Protein AF-A0A8B6EXR1-F1 (afdb_monomer_lite)

Foldseek 3Di:
DDDDDPVVVVVVVVVVVVVVVVVVLVVLVVVVVVQLVVCVVVVPPCSPDQDKDKDKDFPDDPPCVPPDPDDPGQKMKMWIWRDPDPVGDTNDIWIWGLDDVVCVVCVVVVHDDDPPPDPSIDTPD

Sequence (125 aa):
MSPPSPSGMQKTANKVAEEIEELNKASMQDIRRNLAEETKLCGLSNEIFVRVESDCRYNNPLINSGTTPFQAGIQVVCTMSENNTSAKQIVSFFTGNKLCSVATRLRGKGIEIICPIHGGVAQQI

Organism: Mytilus galloprovincialis (NCBI:txid29158)

Radius of gyration: 19.92 Å; chains: 1; bounding box: 45×52×47 Å

InterPro domains:
  IPR049012 Mutator-like transposase domain [PF20700] (1-111)

Secondary structure (DSSP, 8-state):
-PPPPHHHHHHHHHHHHHHHHHHHHHHHHHHHHHHHHHHHHTT-S-TT---EEEEEEE---GGGTTS-SS---SEEEEEEEE-SSTT--EEEEEEEES--HHHHHHHTTT-----SSSSS-B---

pLDDT: mean 78.03, std 15.15, range [34.47, 95.31]

Structure (mmCIF, N/CA/C/O backbone):
data_AF-A0A8B6EXR1-F1
#
_entry.id   AF-A0A8B6EXR1-F1
#
loop_
_atom_site.group_PDB
_atom_site.id
_atom_site.type_symbol
_atom_site.label_atom_id
_atom_site.label_alt_id
_atom_site.label_comp_id
_atom_site.label_asym_id
_atom_site.label_entity_id
_atom_site.label_seq_id
_atom_site.pdbx_PDB_ins_code
_atom_site.Cartn_x
_atom_site.Cartn_y
_atom_site.Cartn_z
_atom_site.occupancy
_atom_site.B_iso_or_equiv
_atom_site.auth_seq_id
_atom_site.auth_comp_id
_atom_site.auth_asym_id
_atom_site.auth_atom_id
_atom_site.pdbx_PDB_model_num
ATOM 1 N N 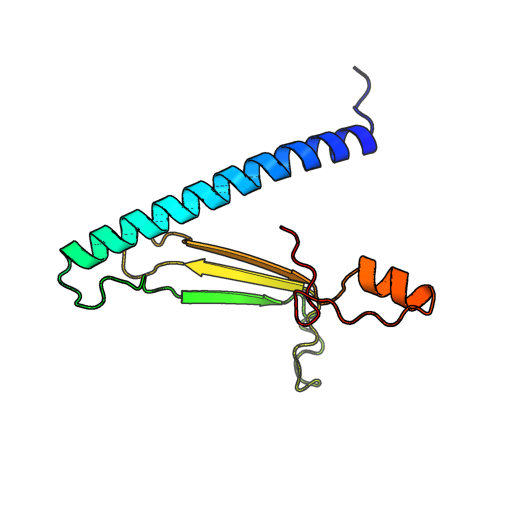. MET A 1 1 ? 14.876 30.579 -16.438 1.00 58.16 1 MET A N 1
ATOM 2 C CA . MET A 1 1 ? 15.358 29.408 -15.673 1.00 58.16 1 MET A CA 1
ATOM 3 C C . MET A 1 1 ? 15.442 28.231 -16.623 1.00 58.16 1 MET A C 1
ATOM 5 O O . MET A 1 1 ? 14.454 27.950 -17.288 1.00 58.16 1 MET A O 1
ATOM 9 N N . SER A 1 2 ? 16.605 27.596 -16.742 1.00 70.44 2 SER A N 1
ATOM 10 C CA . SER A 1 2 ? 16.736 26.335 -17.478 1.00 70.44 2 SER A CA 1
ATOM 11 C C . SER A 1 2 ? 16.041 25.214 -16.695 1.00 70.44 2 SER A C 1
ATOM 13 O O . SER A 1 2 ? 16.181 25.181 -15.469 1.00 70.44 2 SER A O 1
ATOM 15 N N . PRO A 1 3 ? 15.295 24.315 -17.359 1.00 73.94 3 PRO A N 1
ATOM 16 C CA . PRO A 1 3 ? 14.647 23.203 -16.681 1.00 73.94 3 PRO A CA 1
ATOM 17 C C . PRO A 1 3 ? 15.695 22.305 -16.004 1.00 73.94 3 PRO A C 1
ATOM 19 O O . PRO A 1 3 ? 16.802 22.146 -16.532 1.00 73.94 3 PRO A O 1
ATOM 22 N N . PRO A 1 4 ? 15.380 21.736 -14.828 1.00 81.50 4 PRO A N 1
ATOM 23 C CA . PRO A 1 4 ? 16.275 20.809 -14.153 1.00 81.50 4 PRO A CA 1
ATOM 24 C C . PRO A 1 4 ? 16.538 19.589 -15.038 1.00 81.50 4 PRO A C 1
ATOM 26 O O . PRO A 1 4 ? 15.686 19.164 -15.821 1.00 81.50 4 PRO A O 1
ATOM 29 N N . SER A 1 5 ? 17.731 19.009 -14.913 1.00 91.12 5 SER A N 1
ATOM 30 C CA . SER A 1 5 ? 18.052 17.798 -15.661 1.00 91.12 5 SER A CA 1
ATOM 31 C C . SER A 1 5 ? 17.157 16.637 -15.201 1.00 91.12 5 SER A C 1
ATOM 33 O O . SER A 1 5 ? 16.876 16.525 -14.002 1.00 91.12 5 SER A O 1
ATOM 35 N N . PRO A 1 6 ? 16.750 15.730 -16.109 1.00 89.00 6 PRO A N 1
ATOM 36 C CA . PRO A 1 6 ? 15.990 14.533 -15.744 1.00 89.00 6 PRO A CA 1
ATOM 37 C C . PRO A 1 6 ? 16.652 13.733 -14.616 1.00 89.00 6 PRO A C 1
ATOM 39 O O . PRO A 1 6 ? 15.997 13.319 -13.663 1.00 89.00 6 PRO A O 1
ATOM 42 N N . SER A 1 7 ? 17.980 13.600 -14.666 1.00 90.44 7 SER A N 1
ATOM 43 C CA . SER A 1 7 ? 18.769 12.915 -13.640 1.00 90.44 7 SER A CA 1
ATOM 44 C C . SER A 1 7 ? 18.727 13.623 -12.284 1.00 90.44 7 SER A C 1
ATOM 46 O O . SER A 1 7 ? 18.729 12.961 -11.248 1.00 90.44 7 SER A O 1
ATOM 48 N N . GLY A 1 8 ? 18.704 14.959 -12.273 1.00 89.50 8 GLY A N 1
ATOM 49 C CA . GLY A 1 8 ? 18.544 15.748 -11.052 1.00 89.50 8 GLY A CA 1
ATOM 50 C C . GLY A 1 8 ? 17.165 15.542 -10.432 1.00 89.50 8 GLY A C 1
ATOM 51 O O . GLY A 1 8 ? 17.074 15.240 -9.246 1.00 89.50 8 GLY A O 1
ATOM 52 N N . MET A 1 9 ? 16.111 15.601 -11.251 1.00 91.25 9 MET A N 1
ATOM 53 C CA . MET A 1 9 ? 14.738 15.353 -10.800 1.00 91.25 9 MET A CA 1
ATOM 54 C C . MET A 1 9 ? 14.568 13.949 -10.218 1.00 91.25 9 MET A C 1
ATOM 56 O O . MET A 1 9 ? 13.990 13.812 -9.145 1.00 91.25 9 MET A O 1
ATOM 60 N N . GLN A 1 10 ? 15.123 12.919 -10.867 1.00 90.44 10 GLN A N 1
ATOM 61 C CA . GLN A 1 10 ? 15.042 11.547 -10.361 1.00 90.44 10 GLN A CA 1
ATOM 62 C C . GLN A 1 10 ? 15.730 11.393 -9.000 1.00 90.44 10 GLN A C 1
ATOM 64 O O . GLN A 1 10 ? 15.193 10.738 -8.114 1.00 90.44 10 GLN A O 1
ATOM 69 N N . LYS A 1 11 ? 16.907 12.006 -8.806 1.00 90.50 11 LYS A N 1
ATOM 70 C CA . LYS A 1 11 ? 17.617 11.952 -7.517 1.00 90.50 11 LYS A CA 1
ATOM 71 C C . LYS A 1 11 ? 16.809 12.603 -6.399 1.00 90.50 11 LYS A C 1
ATOM 73 O O . LYS A 1 11 ? 16.710 12.037 -5.316 1.00 90.50 11 LYS A O 1
ATOM 78 N N . THR A 1 12 ? 16.226 13.769 -6.667 1.00 91.38 12 THR A N 1
ATOM 79 C CA . THR A 1 12 ? 15.361 14.449 -5.699 1.00 91.38 12 THR A CA 1
ATOM 80 C C . THR A 1 12 ? 14.111 13.626 -5.405 1.00 91.38 12 THR A C 1
ATOM 82 O O . THR A 1 12 ? 13.771 13.458 -4.239 1.00 91.38 12 THR A O 1
ATOM 85 N N . ALA A 1 13 ? 13.469 13.064 -6.433 1.00 91.38 13 ALA A N 1
ATOM 86 C CA . ALA A 1 13 ? 12.297 12.211 -6.269 1.00 91.38 13 ALA A CA 1
ATOM 87 C C . ALA A 1 13 ? 12.603 10.980 -5.409 1.00 91.38 13 ALA A C 1
ATOM 89 O O . ALA A 1 13 ? 11.834 10.678 -4.506 1.00 91.38 13 ALA A O 1
ATOM 90 N N . ASN A 1 14 ? 13.744 10.321 -5.631 1.00 91.06 14 ASN A N 1
ATOM 91 C CA . ASN A 1 14 ? 14.156 9.170 -4.826 1.00 91.06 14 ASN A CA 1
ATOM 92 C C . ASN A 1 14 ? 14.342 9.542 -3.350 1.00 91.06 14 ASN A C 1
ATOM 94 O O . ASN A 1 14 ? 13.862 8.822 -2.487 1.00 91.06 14 ASN A O 1
ATOM 98 N N . LYS A 1 15 ? 14.974 10.687 -3.056 1.00 91.94 15 LYS A N 1
ATOM 99 C CA . LYS A 1 15 ? 15.146 11.147 -1.671 1.00 91.94 15 LYS A CA 1
ATOM 100 C C . LYS A 1 15 ? 13.801 11.401 -0.982 1.00 91.94 15 LYS A C 1
ATOM 102 O O . LYS A 1 15 ? 13.596 10.992 0.150 1.00 91.94 15 LYS A O 1
ATOM 107 N N . VAL A 1 16 ? 12.886 12.086 -1.667 1.00 94.31 16 VAL A N 1
ATOM 108 C CA . VAL A 1 16 ? 11.553 12.375 -1.116 1.00 94.31 16 VAL A CA 1
ATOM 109 C C . VAL A 1 16 ? 10.729 11.092 -0.972 1.00 94.31 16 VAL A C 1
ATOM 111 O O . VAL A 1 16 ? 9.945 10.976 -0.037 1.00 94.31 16 VAL A O 1
ATOM 114 N N . ALA A 1 17 ? 10.911 10.119 -1.868 1.00 91.19 17 ALA A N 1
ATOM 115 C CA . ALA A 1 17 ? 10.230 8.834 -1.788 1.00 91.19 17 ALA A CA 1
ATOM 116 C C . ALA A 1 17 ? 10.573 8.080 -0.495 1.00 91.19 17 ALA A C 1
ATOM 118 O O . ALA A 1 17 ? 9.658 7.553 0.126 1.00 91.19 17 ALA A O 1
ATOM 119 N N . GLU A 1 18 ? 11.838 8.097 -0.062 1.00 90.94 18 GLU A N 1
ATOM 120 C CA . GLU A 1 18 ? 12.264 7.493 1.213 1.00 90.94 18 GLU A CA 1
ATOM 121 C C . GLU A 1 18 ? 11.525 8.128 2.408 1.00 90.94 18 GLU A C 1
ATOM 123 O O . GLU A 1 18 ? 10.940 7.422 3.226 1.00 90.94 18 GLU A O 1
ATOM 128 N N . GLU A 1 19 ? 11.451 9.462 2.467 1.00 94.38 19 GLU A N 1
ATOM 129 C CA . GLU A 1 19 ? 10.733 10.174 3.540 1.00 94.38 19 GLU A CA 1
ATOM 130 C C . GLU A 1 19 ? 9.222 9.872 3.526 1.00 94.38 19 GLU A C 1
ATOM 132 O O . GLU A 1 19 ? 8.608 9.649 4.573 1.00 94.38 19 GLU A O 1
ATOM 137 N N . ILE A 1 20 ? 8.607 9.829 2.338 1.00 93.38 20 ILE A N 1
ATOM 138 C CA . ILE A 1 20 ? 7.193 9.456 2.174 1.00 93.38 20 ILE A CA 1
ATOM 139 C C . ILE A 1 20 ? 6.949 8.038 2.692 1.00 93.38 20 ILE A C 1
ATOM 141 O O . ILE A 1 20 ? 5.929 7.770 3.330 1.00 93.38 20 ILE A O 1
ATOM 145 N N . GLU A 1 21 ? 7.863 7.119 2.405 1.00 91.25 21 GLU A N 1
ATOM 146 C CA . GLU A 1 21 ? 7.738 5.727 2.798 1.00 91.25 21 GLU A CA 1
ATOM 147 C C . GLU A 1 21 ? 7.779 5.557 4.322 1.00 91.25 21 GLU A C 1
ATOM 149 O O . GLU A 1 21 ? 6.919 4.884 4.898 1.00 91.25 21 GLU A O 1
ATOM 154 N N . GLU A 1 22 ? 8.727 6.218 4.988 1.00 93.62 22 GLU A N 1
ATOM 155 C CA . GLU A 1 22 ? 8.836 6.222 6.449 1.00 93.62 22 GLU A CA 1
ATOM 156 C C . GLU A 1 22 ? 7.579 6.798 7.110 1.00 93.62 22 GLU A C 1
ATOM 158 O O . GLU A 1 22 ? 7.012 6.181 8.020 1.00 93.62 22 GLU A O 1
ATOM 163 N N . LEU A 1 23 ? 7.092 7.938 6.610 1.00 95.31 23 LEU A N 1
ATOM 164 C CA . LEU A 1 23 ? 5.866 8.568 7.103 1.00 95.31 23 LEU A CA 1
ATOM 165 C C . LEU A 1 23 ? 4.648 7.656 6.929 1.00 95.31 23 LEU A C 1
ATOM 167 O O . LEU A 1 23 ? 3.843 7.509 7.851 1.00 95.31 23 LEU A O 1
ATOM 171 N N . ASN A 1 24 ? 4.529 6.993 5.778 1.00 93.06 24 ASN A N 1
ATOM 172 C CA . ASN A 1 24 ? 3.439 6.057 5.517 1.00 93.06 24 ASN A CA 1
ATOM 173 C C . ASN A 1 24 ? 3.506 4.835 6.439 1.00 93.06 24 ASN A C 1
ATOM 175 O O . ASN A 1 24 ? 2.479 4.410 6.972 1.00 93.06 24 ASN A O 1
ATOM 179 N N . LYS A 1 25 ? 4.699 4.275 6.670 1.00 92.31 25 LYS A N 1
ATOM 180 C CA . LYS A 1 25 ? 4.896 3.152 7.598 1.00 92.31 25 LYS A CA 1
ATOM 181 C C . LYS A 1 25 ? 4.480 3.517 9.021 1.00 92.31 25 LYS A C 1
ATOM 183 O O . LYS A 1 25 ? 3.741 2.747 9.641 1.00 92.31 25 LYS A O 1
ATOM 188 N N . ALA A 1 26 ? 4.910 4.681 9.507 1.00 94.75 26 ALA A N 1
ATOM 189 C CA . ALA A 1 26 ? 4.546 5.183 10.828 1.00 94.75 26 ALA A CA 1
ATOM 190 C C . ALA A 1 26 ? 3.031 5.422 10.938 1.00 94.75 26 ALA A C 1
ATOM 192 O O . ALA A 1 26 ? 2.388 4.919 11.858 1.00 94.75 26 ALA A O 1
ATOM 193 N N . SER A 1 27 ? 2.436 6.085 9.942 1.00 95.19 27 SER A N 1
ATOM 194 C CA . SER A 1 27 ? 0.992 6.337 9.898 1.00 95.19 27 SER A CA 1
ATOM 195 C C . SER A 1 27 ? 0.177 5.040 9.920 1.00 95.19 27 SER A C 1
ATOM 197 O O . SER A 1 27 ? -0.723 4.884 10.744 1.00 95.19 27 SER A O 1
ATOM 199 N N . MET A 1 28 ? 0.529 4.054 9.088 1.00 93.69 28 MET A N 1
ATOM 200 C CA . MET A 1 28 ? -0.147 2.753 9.083 1.00 93.69 28 MET A CA 1
ATOM 201 C C . MET A 1 28 ? 0.035 1.993 10.405 1.00 93.69 28 MET A C 1
ATOM 203 O O . MET A 1 28 ? -0.865 1.269 10.828 1.00 93.69 28 MET A O 1
ATOM 207 N N . GLN A 1 29 ? 1.176 2.145 11.084 1.00 92.88 29 GLN A N 1
ATOM 208 C CA . GLN A 1 29 ? 1.387 1.570 12.415 1.00 92.88 29 GLN A CA 1
ATOM 209 C C . GLN A 1 29 ? 0.478 2.206 13.470 1.00 92.88 29 GLN A C 1
ATOM 211 O O . GLN A 1 29 ? -0.103 1.483 14.282 1.00 92.88 29 GLN A O 1
ATOM 216 N N . ASP A 1 30 ? 0.317 3.525 13.433 1.00 94.00 30 ASP A N 1
ATOM 217 C CA . ASP A 1 30 ? -0.582 4.248 14.331 1.00 94.00 30 ASP A CA 1
ATOM 218 C C . ASP A 1 30 ? -2.045 3.875 14.087 1.00 94.00 30 ASP A C 1
ATOM 220 O O . ASP A 1 30 ? -2.776 3.608 15.040 1.00 94.00 30 ASP A O 1
ATOM 224 N N . ILE A 1 31 ? -2.450 3.752 12.820 1.00 92.62 31 ILE A N 1
ATOM 225 C CA . ILE A 1 31 ? -3.778 3.261 12.437 1.00 92.62 31 ILE A CA 1
ATOM 226 C C . ILE A 1 31 ? -4.025 1.873 13.040 1.00 92.62 31 ILE A C 1
ATOM 228 O O . ILE A 1 31 ? -5.036 1.664 13.706 1.00 92.62 31 ILE A O 1
ATOM 232 N N . ARG A 1 32 ? -3.088 0.926 12.876 1.00 91.25 32 ARG A N 1
ATOM 233 C CA . ARG A 1 32 ? -3.229 -0.426 13.449 1.00 91.25 32 ARG A CA 1
ATOM 234 C C . ARG A 1 32 ? -3.364 -0.405 14.972 1.00 91.25 32 ARG A C 1
ATOM 236 O O . ARG A 1 32 ? -4.148 -1.182 15.510 1.00 91.25 32 ARG A O 1
ATOM 243 N N . ARG A 1 33 ? -2.627 0.472 15.662 1.00 90.19 33 ARG A N 1
ATOM 244 C CA . ARG A 1 33 ? -2.733 0.639 17.120 1.00 90.19 33 ARG A CA 1
ATOM 245 C C . ARG A 1 33 ? -4.115 1.160 17.519 1.00 90.19 33 ARG A C 1
ATOM 247 O O . ARG A 1 33 ? -4.729 0.588 18.411 1.00 90.19 33 ARG A O 1
ATOM 254 N N . ASN A 1 34 ? -4.619 2.186 16.839 1.00 89.94 34 ASN A N 1
ATOM 255 C CA . ASN A 1 34 ? -5.928 2.769 17.141 1.00 89.94 34 ASN A CA 1
ATOM 256 C C . ASN A 1 34 ? -7.065 1.767 16.897 1.00 89.94 34 ASN A C 1
ATOM 258 O O . ASN A 1 34 ? -7.921 1.589 17.757 1.00 89.94 34 ASN A O 1
ATOM 262 N N . LEU A 1 35 ? -7.020 1.041 15.777 1.00 88.56 35 LEU A N 1
ATOM 263 C CA . LEU A 1 35 ? -7.994 -0.006 15.458 1.00 88.56 35 LEU A CA 1
ATOM 264 C C . LEU A 1 35 ? -8.003 -1.139 16.493 1.00 88.56 35 LEU A C 1
ATOM 266 O O . LEU A 1 35 ? -9.062 -1.686 16.811 1.00 88.56 35 LEU A O 1
ATOM 270 N N . ALA A 1 36 ? -6.836 -1.499 17.035 1.00 86.00 36 ALA A N 1
ATOM 271 C CA . ALA A 1 36 ? -6.749 -2.486 18.107 1.00 86.00 36 ALA A CA 1
ATOM 272 C C . ALA A 1 36 ? -7.436 -1.989 19.392 1.00 86.00 36 ALA A C 1
ATOM 274 O O . ALA A 1 36 ? -8.159 -2.754 20.029 1.00 86.00 36 ALA A O 1
ATOM 275 N N . GLU A 1 37 ? -7.272 -0.712 19.746 1.00 85.81 37 GLU A N 1
ATOM 276 C CA . GLU A 1 37 ? -7.963 -0.112 20.895 1.00 85.81 37 GLU A CA 1
ATOM 277 C C . GLU A 1 37 ? -9.483 -0.016 20.680 1.00 85.81 37 GLU A C 1
ATOM 279 O O . GLU A 1 37 ? -10.252 -0.385 21.566 1.00 85.81 37 GLU A O 1
ATOM 284 N N . GLU A 1 38 ? -9.945 0.381 19.493 1.00 82.94 38 GLU A N 1
ATOM 285 C CA . GLU A 1 38 ? -11.379 0.392 19.159 1.00 82.94 38 GLU A CA 1
ATOM 286 C C . GLU A 1 38 ? -12.001 -1.008 19.251 1.00 82.94 38 GLU A C 1
ATOM 288 O O . GLU A 1 38 ? -13.084 -1.188 19.808 1.00 82.94 38 GLU A O 1
ATOM 293 N N . THR A 1 39 ? -11.277 -2.027 18.782 1.00 79.38 39 THR A N 1
ATOM 294 C CA . THR A 1 39 ? -11.712 -3.429 18.856 1.00 79.38 39 THR A CA 1
ATOM 295 C C . THR A 1 39 ? -11.916 -3.882 20.307 1.00 79.38 39 THR A C 1
ATOM 297 O O . THR A 1 39 ? -12.893 -4.584 20.593 1.00 79.38 39 THR A O 1
ATOM 300 N N . LYS A 1 40 ? -11.050 -3.446 21.237 1.00 80.06 40 LYS A N 1
ATOM 301 C CA . LYS A 1 40 ? -11.210 -3.707 22.680 1.00 80.06 40 LYS A CA 1
ATOM 302 C C . LYS A 1 40 ? -12.475 -3.054 23.233 1.00 80.06 40 LYS A C 1
ATOM 304 O O . LYS A 1 40 ? -13.217 -3.698 23.971 1.00 80.06 40 LYS A O 1
ATOM 309 N N . LEU A 1 41 ? -12.760 -1.806 22.847 1.00 81.25 41 LEU A N 1
ATOM 310 C CA . LEU A 1 41 ? -13.970 -1.091 23.277 1.00 81.25 41 LEU A CA 1
ATOM 311 C C . LEU A 1 41 ? -15.259 -1.780 22.804 1.00 81.25 41 LEU A C 1
ATOM 313 O O . LEU A 1 41 ? -16.273 -1.729 23.498 1.00 81.25 41 LEU A O 1
ATOM 317 N N . CYS A 1 42 ? -15.221 -2.473 21.665 1.00 77.12 42 CYS A N 1
ATOM 318 C CA . CYS A 1 42 ? -16.341 -3.267 21.159 1.00 77.12 42 CYS A CA 1
ATOM 319 C C . CYS A 1 42 ? -16.531 -4.626 21.866 1.00 77.12 42 CYS A C 1
ATOM 321 O O . CYS A 1 42 ? -17.418 -5.386 21.475 1.00 77.12 42 CYS A O 1
ATOM 323 N N . GLY A 1 43 ? -15.724 -4.960 22.883 1.00 72.19 43 GLY A N 1
ATOM 324 C CA . GLY A 1 43 ? -15.858 -6.198 23.660 1.00 72.19 43 GLY A CA 1
ATOM 325 C C . GLY A 1 43 ? -15.470 -7.470 22.898 1.00 72.19 43 GLY A C 1
ATOM 326 O O . GLY A 1 43 ? -15.875 -8.571 23.274 1.00 72.19 43 GLY A O 1
ATOM 327 N N . LEU A 1 44 ? -14.708 -7.340 21.807 1.00 70.81 44 LEU A N 1
ATOM 328 C CA . LEU A 1 44 ? -14.222 -8.479 21.034 1.00 70.81 44 LEU A CA 1
ATOM 329 C C . LEU A 1 44 ? -13.035 -9.130 21.760 1.00 70.81 44 LEU A C 1
ATOM 331 O O . LEU A 1 44 ? -12.007 -8.501 21.984 1.00 70.81 44 LEU A O 1
ATOM 335 N N . SER A 1 45 ? -13.163 -10.419 22.085 1.00 60.72 45 SER A N 1
ATOM 336 C CA . SER A 1 45 ? -12.218 -11.188 22.917 1.00 60.72 45 SER A CA 1
ATOM 337 C C . SER A 1 45 ? -10.834 -11.436 22.301 1.00 60.72 45 SER A C 1
ATOM 339 O O . SER A 1 45 ? -9.967 -12.009 22.954 1.00 60.72 45 SER A O 1
ATOM 341 N N . ASN A 1 46 ? -10.623 -11.062 21.037 1.00 60.62 46 ASN A N 1
ATOM 342 C CA . ASN A 1 46 ? -9.365 -11.271 20.323 1.00 60.62 46 ASN A CA 1
ATOM 343 C C . ASN A 1 46 ? -8.578 -9.958 20.270 1.00 60.62 46 ASN A C 1
ATOM 345 O O . ASN A 1 46 ? -8.467 -9.337 19.217 1.00 60.62 46 ASN A O 1
ATOM 349 N N . GLU A 1 47 ? -8.014 -9.564 21.413 1.00 57.50 47 GLU A N 1
ATOM 350 C CA . GLU A 1 47 ? -7.300 -8.293 21.644 1.00 57.50 47 GLU A CA 1
ATOM 351 C C . GLU A 1 47 ? -6.077 -8.049 20.736 1.00 57.50 47 GLU A C 1
ATOM 353 O O . GLU A 1 47 ? -5.476 -6.978 20.773 1.00 57.50 47 GLU A O 1
ATOM 358 N N . ILE A 1 48 ? -5.685 -9.040 19.931 1.00 61.31 48 ILE A N 1
ATOM 359 C CA . ILE A 1 48 ? -4.401 -9.073 19.220 1.00 61.31 48 ILE A CA 1
ATOM 360 C C . ILE A 1 48 ? -4.570 -8.860 17.703 1.00 61.31 48 ILE A C 1
ATOM 362 O O . ILE A 1 48 ? -3.600 -8.538 17.018 1.00 61.31 48 ILE A O 1
ATOM 366 N N . PHE A 1 49 ? -5.780 -9.005 17.145 1.00 70.19 49 PHE A N 1
ATOM 367 C CA . PHE A 1 49 ? -5.964 -9.049 15.689 1.00 70.19 49 PHE A CA 1
ATOM 368 C C . PHE A 1 49 ? -6.883 -7.947 15.161 1.00 70.19 49 PHE A C 1
ATOM 370 O O . PHE A 1 49 ? -8.079 -7.928 15.444 1.00 70.19 49 PHE A O 1
ATOM 377 N N . VAL A 1 50 ? -6.334 -7.087 14.297 1.00 78.38 50 VAL A N 1
ATOM 378 C CA . VAL A 1 50 ? -7.130 -6.212 13.427 1.00 78.38 50 VAL A CA 1
ATOM 379 C C . VAL A 1 50 ? -7.716 -7.074 12.310 1.00 78.38 50 VAL A C 1
ATOM 381 O O . VAL A 1 50 ? -6.983 -7.765 11.598 1.00 78.38 50 VAL A O 1
ATOM 384 N N . ARG A 1 51 ? -9.041 -7.057 12.158 1.00 79.69 51 ARG A N 1
ATOM 385 C CA . ARG A 1 51 ? -9.727 -7.752 11.062 1.00 79.69 51 ARG A CA 1
ATOM 386 C C . ARG A 1 51 ? -9.540 -6.963 9.775 1.00 79.69 51 ARG A C 1
ATOM 388 O O . ARG A 1 51 ? -9.978 -5.821 9.677 1.00 79.69 51 ARG A O 1
ATOM 395 N N . VAL A 1 52 ? -8.892 -7.583 8.800 1.00 88.25 52 VAL A N 1
ATOM 396 C CA . VAL A 1 52 ? -8.475 -6.927 7.562 1.00 88.25 52 VAL A CA 1
ATOM 397 C C . VAL A 1 52 ? -8.847 -7.780 6.367 1.00 88.25 52 VAL A C 1
ATOM 399 O O . VAL A 1 52 ? -8.814 -9.009 6.423 1.00 88.25 52 VAL A O 1
ATOM 402 N N . GLU A 1 53 ? -9.157 -7.107 5.275 1.00 90.81 53 GLU A N 1
ATOM 403 C CA . GLU A 1 53 ? -9.324 -7.694 3.957 1.00 90.81 53 GLU A CA 1
ATOM 404 C C . GLU A 1 53 ? -8.136 -7.261 3.099 1.00 90.81 53 GLU A C 1
ATOM 406 O O . GLU A 1 53 ? -7.591 -6.170 3.278 1.00 90.81 53 GLU A O 1
ATOM 411 N N . SER A 1 54 ? -7.695 -8.130 2.193 1.00 90.75 54 SER A N 1
ATOM 412 C CA . SER A 1 54 ? -6.580 -7.847 1.293 1.00 90.75 54 SER A CA 1
ATOM 413 C C . SER A 1 54 ? -7.022 -8.050 -0.145 1.00 90.75 54 SER A C 1
ATOM 415 O O . SER A 1 54 ? -7.580 -9.098 -0.474 1.00 90.75 54 SER A O 1
ATOM 417 N N . ASP A 1 55 ? -6.738 -7.068 -0.996 1.00 90.50 55 ASP A N 1
ATOM 418 C CA . ASP A 1 55 ? -6.885 -7.179 -2.444 1.00 90.50 55 ASP A CA 1
ATOM 419 C C . ASP A 1 55 ? -5.510 -7.061 -3.100 1.00 90.50 55 ASP A C 1
ATOM 421 O O . ASP A 1 55 ? -4.773 -6.094 -2.88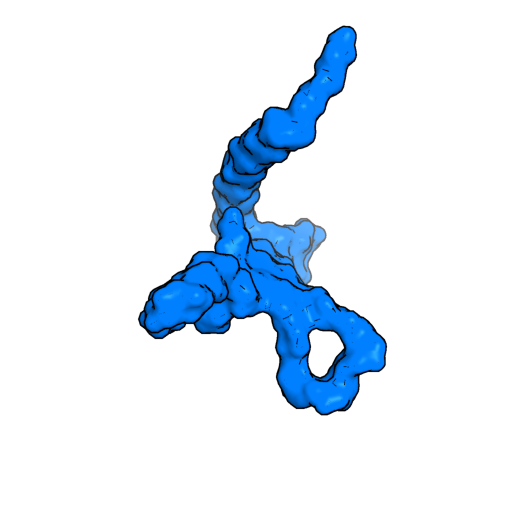4 1.00 90.50 55 ASP A O 1
ATOM 425 N N . CYS A 1 56 ? -5.162 -8.062 -3.906 1.00 88.56 56 CYS A N 1
ATOM 426 C CA . CYS A 1 56 ? -3.881 -8.141 -4.594 1.00 88.56 56 CYS A CA 1
ATOM 427 C C . CYS A 1 56 ? -4.092 -8.112 -6.104 1.00 88.56 56 CYS A C 1
ATOM 429 O O . CYS A 1 56 ? -4.778 -8.956 -6.684 1.00 88.56 56 CYS A O 1
ATOM 431 N N . ARG A 1 57 ? -3.434 -7.161 -6.761 1.00 86.62 57 ARG A N 1
ATOM 432 C CA . ARG A 1 57 ? -3.431 -7.005 -8.213 1.00 86.62 57 ARG A CA 1
ATOM 433 C C . ARG A 1 57 ? -2.090 -7.437 -8.769 1.00 86.62 57 ARG A C 1
ATOM 435 O O . ARG A 1 57 ? -1.040 -7.057 -8.259 1.00 86.62 57 ARG A O 1
ATOM 442 N N . TYR A 1 58 ? -2.141 -8.209 -9.845 1.00 83.44 58 TYR A N 1
ATOM 443 C CA . TYR A 1 58 ? -0.966 -8.647 -10.584 1.00 83.44 58 TYR A CA 1
ATOM 444 C C . TYR A 1 58 ? -0.947 -7.967 -11.944 1.00 83.44 58 TYR A C 1
ATOM 446 O O . TYR A 1 58 ? -2.000 -7.774 -12.552 1.00 83.44 58 TYR A O 1
ATOM 454 N N . ASN A 1 59 ? 0.240 -7.666 -12.462 1.00 81.06 59 ASN A N 1
ATOM 455 C CA . ASN A 1 59 ? 0.411 -7.048 -13.782 1.00 81.06 59 ASN A CA 1
ATOM 456 C C . ASN A 1 59 ? 0.172 -8.016 -14.965 1.00 81.06 59 ASN A C 1
ATOM 458 O O . ASN A 1 59 ? 0.798 -7.891 -16.016 1.00 81.06 59 ASN A O 1
ATOM 462 N N . ASN A 1 60 ? -0.716 -8.998 -14.803 1.00 73.50 60 ASN A N 1
ATOM 463 C CA . ASN A 1 60 ? -1.017 -9.972 -15.842 1.00 73.50 60 ASN A CA 1
ATOM 464 C C . ASN A 1 60 ? -1.745 -9.326 -17.027 1.00 73.50 60 ASN A C 1
ATOM 466 O O . ASN A 1 60 ? -2.794 -8.712 -16.817 1.00 73.50 60 ASN A O 1
ATOM 470 N N . PRO A 1 61 ? -1.275 -9.516 -18.274 1.00 64.69 61 PRO A N 1
ATOM 471 C CA . PRO A 1 61 ? -2.073 -9.158 -19.435 1.00 64.69 61 PRO A CA 1
ATOM 472 C C . PRO A 1 61 ? -3.339 -10.022 -19.466 1.00 64.69 61 PRO A C 1
ATOM 474 O O . PRO A 1 61 ? -3.274 -11.251 -19.423 1.00 64.69 61 PRO A O 1
ATOM 477 N N . LEU A 1 62 ? -4.501 -9.374 -19.575 1.00 66.00 62 LEU A N 1
ATOM 478 C CA . LEU A 1 62 ? -5.814 -10.037 -19.581 1.00 66.00 62 LEU A CA 1
ATOM 479 C C . LEU A 1 62 ? -6.026 -10.969 -20.788 1.00 66.00 62 LEU A C 1
ATOM 481 O O . LEU A 1 62 ? -6.937 -11.787 -20.775 1.00 66.00 62 LEU A O 1
ATOM 485 N N . ILE A 1 63 ? -5.181 -10.858 -21.816 1.00 64.88 63 ILE A N 1
ATOM 486 C CA . ILE A 1 63 ? -5.337 -11.530 -23.113 1.00 64.88 63 ILE A CA 1
ATOM 487 C C . ILE A 1 63 ? -5.081 -13.048 -23.025 1.00 64.88 63 ILE A C 1
ATOM 489 O O . ILE A 1 63 ? -5.678 -13.800 -23.784 1.00 64.88 63 ILE A O 1
ATOM 493 N N . ASN A 1 64 ? -4.251 -13.515 -22.082 1.00 59.94 64 ASN A N 1
ATOM 494 C CA . ASN A 1 64 ? -3.822 -14.924 -21.993 1.00 59.94 64 ASN A CA 1
ATOM 495 C C . ASN A 1 64 ? -4.049 -15.546 -20.601 1.00 59.94 64 ASN A C 1
ATOM 497 O O . ASN A 1 64 ? -3.376 -16.501 -20.221 1.00 59.94 64 ASN A O 1
ATOM 501 N N . SER A 1 65 ? -4.976 -15.004 -19.810 1.00 57.41 65 SER A N 1
ATOM 502 C CA . SER A 1 65 ? -5.162 -15.372 -18.396 1.00 57.41 65 SER A CA 1
ATOM 503 C C . SER A 1 65 ? -5.729 -16.781 -18.149 1.00 57.41 65 SER A C 1
ATOM 505 O O . SER A 1 65 ? -5.772 -17.207 -16.998 1.00 57.41 65 SER A O 1
ATOM 507 N N . GLY A 1 66 ? -6.146 -17.508 -19.193 1.00 60.25 66 GLY A N 1
ATOM 508 C CA . GLY A 1 66 ? -6.785 -18.827 -19.077 1.00 60.25 66 GLY A CA 1
ATOM 509 C C . GLY A 1 66 ? -5.905 -20.040 -19.401 1.00 60.25 66 GLY A C 1
ATOM 510 O O . GLY A 1 66 ? -6.330 -21.165 -19.155 1.00 60.25 66 GLY A O 1
ATOM 511 N N . THR A 1 67 ? -4.707 -19.855 -19.964 1.00 62.75 67 THR A N 1
ATOM 512 C CA . THR A 1 67 ? -3.882 -20.967 -20.485 1.00 62.75 67 THR A CA 1
ATOM 513 C C . THR A 1 67 ? -2.741 -21.396 -19.567 1.00 62.75 67 THR A C 1
ATOM 515 O O . THR A 1 67 ? -2.202 -22.487 -19.743 1.00 62.75 67 THR A O 1
ATOM 518 N N . THR A 1 68 ? -2.377 -20.591 -18.567 1.00 56.72 68 THR A N 1
ATOM 519 C CA . THR A 1 68 ? -1.350 -20.951 -17.582 1.00 56.72 68 THR A CA 1
ATOM 520 C C . THR A 1 68 ? -1.988 -21.219 -16.216 1.00 56.72 68 THR A C 1
ATOM 522 O O . THR A 1 68 ? -2.597 -20.304 -15.664 1.00 56.72 68 THR A O 1
ATOM 525 N N . PRO A 1 69 ? -1.804 -22.411 -15.610 1.00 57.28 69 PRO A N 1
ATOM 526 C CA . PRO A 1 69 ? -2.338 -22.719 -14.276 1.00 57.28 69 PRO A CA 1
ATOM 527 C C . PRO A 1 69 ? -1.673 -21.904 -13.151 1.00 57.28 69 PRO A C 1
ATOM 529 O O . PRO A 1 69 ? -2.115 -21.942 -12.007 1.00 57.28 69 PRO A O 1
ATOM 532 N N . PHE A 1 70 ? -0.615 -21.152 -13.470 1.00 60.34 70 PHE A N 1
ATOM 533 C CA . PHE A 1 70 ? 0.104 -20.278 -12.551 1.00 60.34 70 PHE A CA 1
ATOM 534 C C . PHE A 1 70 ? -0.123 -18.805 -12.898 1.00 60.34 70 PHE A C 1
ATOM 536 O O . PHE A 1 70 ? -0.289 -18.438 -14.062 1.00 60.34 70 PHE A O 1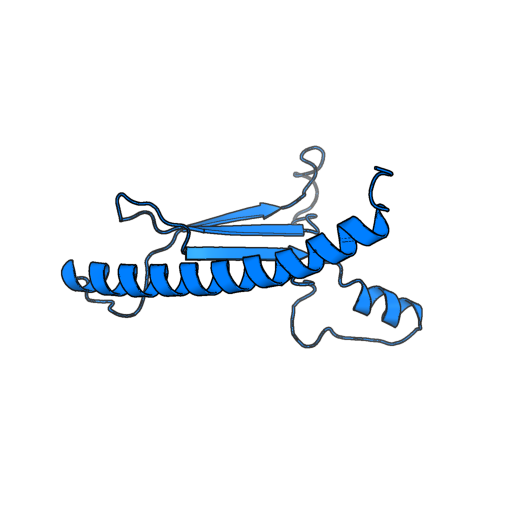
ATOM 543 N N . GLN A 1 71 ? -0.053 -17.933 -11.889 1.00 60.50 71 GLN A N 1
ATOM 544 C CA . GLN A 1 71 ? -0.053 -16.488 -12.109 1.00 60.50 71 GLN A CA 1
ATOM 545 C C . GLN A 1 71 ? 1.213 -16.076 -12.874 1.00 60.50 71 GLN A C 1
ATOM 547 O O . GLN A 1 71 ? 2.297 -15.998 -12.288 1.00 60.50 71 GLN A O 1
ATOM 552 N N . ALA A 1 72 ? 1.066 -15.750 -14.162 1.00 62.03 72 ALA A N 1
A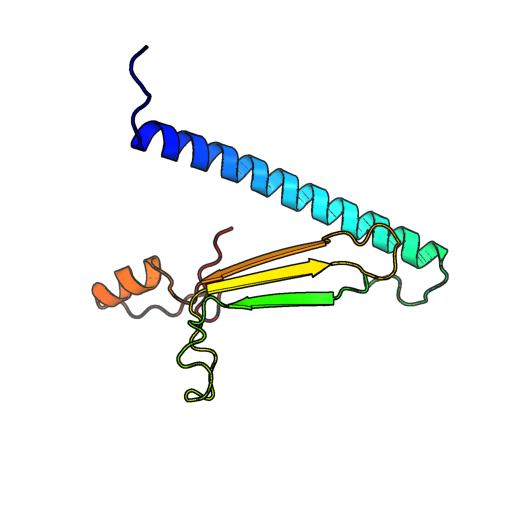TOM 553 C CA . ALA A 1 72 ? 2.142 -15.201 -14.996 1.00 62.03 72 ALA A CA 1
ATOM 554 C C . ALA A 1 72 ? 2.702 -13.852 -14.483 1.00 62.03 72 ALA A C 1
ATOM 556 O O . ALA A 1 72 ? 3.757 -13.407 -14.929 1.00 62.03 72 ALA A O 1
ATOM 557 N N . GLY A 1 73 ? 2.024 -13.227 -13.512 1.00 69.12 73 GLY A N 1
ATOM 558 C CA . GLY A 1 73 ? 2.269 -11.856 -13.098 1.00 69.12 73 GLY A CA 1
ATOM 559 C C . GLY A 1 73 ? 3.625 -11.759 -12.445 1.00 69.12 73 GLY A C 1
ATOM 560 O O . GLY A 1 73 ? 3.948 -12.544 -11.550 1.00 69.12 73 GLY A O 1
ATOM 561 N N . ILE A 1 74 ? 4.422 -10.814 -12.919 1.00 76.69 74 ILE A N 1
ATOM 562 C CA . ILE A 1 74 ? 5.764 -10.569 -12.411 1.00 76.69 74 ILE A CA 1
ATOM 563 C C . ILE A 1 74 ? 5.685 -9.634 -11.211 1.00 76.69 74 ILE A C 1
ATOM 565 O O . ILE A 1 74 ? 6.390 -9.840 -10.232 1.00 76.69 74 ILE A O 1
ATOM 569 N N . GLN A 1 75 ? 4.810 -8.635 -11.269 1.00 83.19 75 GLN A N 1
ATOM 570 C CA . GLN A 1 75 ? 4.620 -7.672 -10.195 1.00 83.19 75 GLN A CA 1
ATOM 571 C C . GLN A 1 75 ? 3.286 -7.910 -9.504 1.00 83.19 75 GLN A C 1
ATOM 573 O O . GLN A 1 75 ? 2.299 -8.268 -10.152 1.00 83.19 75 GLN A O 1
ATOM 578 N N . VAL A 1 76 ? 3.278 -7.685 -8.196 1.00 85.44 76 VAL A N 1
ATOM 579 C CA . VAL A 1 76 ? 2.096 -7.711 -7.347 1.00 85.44 76 VAL A CA 1
ATOM 580 C C . VAL A 1 76 ? 2.032 -6.427 -6.535 1.00 85.44 76 VAL A C 1
ATOM 582 O O . VAL A 1 76 ? 3.046 -5.953 -6.024 1.00 85.44 76 VAL A O 1
ATOM 585 N N . VAL A 1 77 ? 0.830 -5.883 -6.419 1.00 89.50 77 VAL A N 1
ATOM 586 C CA . VAL A 1 77 ? 0.494 -4.812 -5.489 1.00 89.50 77 VAL A CA 1
ATOM 587 C C . VAL A 1 77 ? -0.652 -5.316 -4.631 1.00 89.50 77 VAL A C 1
ATOM 589 O O . VAL A 1 77 ? -1.702 -5.663 -5.162 1.00 89.50 77 VAL A O 1
ATOM 592 N N . CYS A 1 78 ? -0.444 -5.383 -3.324 1.00 91.00 78 CYS A N 1
ATOM 593 C CA . CYS A 1 78 ? -1.443 -5.799 -2.354 1.00 91.00 78 CYS A CA 1
ATOM 594 C C . CYS A 1 78 ? -1.775 -4.633 -1.434 1.00 91.00 78 CYS A C 1
ATOM 596 O O . CYS A 1 78 ? -0.885 -4.028 -0.838 1.00 91.00 78 CYS A O 1
ATOM 598 N N . THR A 1 79 ? -3.061 -4.339 -1.301 1.00 92.62 79 THR A N 1
ATOM 599 C CA . THR A 1 79 ? -3.569 -3.364 -0.335 1.00 92.62 79 THR A CA 1
ATOM 600 C C . THR A 1 79 ? -4.365 -4.104 0.718 1.00 92.62 79 THR A C 1
ATOM 602 O O . THR A 1 79 ? -5.221 -4.917 0.378 1.00 92.62 79 THR A O 1
ATOM 605 N N . MET A 1 80 ? -4.082 -3.821 1.987 1.00 92.75 80 MET A N 1
ATOM 606 C CA . MET A 1 80 ? -4.826 -4.370 3.114 1.00 92.75 80 MET A CA 1
ATOM 607 C C . MET A 1 80 ? -5.610 -3.253 3.785 1.00 92.75 80 MET A C 1
ATOM 609 O O . MET A 1 80 ? -5.033 -2.237 4.184 1.00 92.75 80 MET A O 1
ATOM 613 N N . SER A 1 81 ? -6.910 -3.458 3.939 1.00 92.44 81 SER A N 1
ATOM 614 C CA . SER A 1 81 ? -7.827 -2.489 4.528 1.00 92.44 81 SER A CA 1
ATOM 615 C C . SER A 1 81 ? -8.663 -3.112 5.634 1.00 92.44 81 SER A C 1
ATOM 617 O O . SER A 1 81 ? -9.073 -4.269 5.561 1.00 92.44 81 SER A O 1
ATOM 619 N N . GLU A 1 82 ? -8.932 -2.319 6.657 1.00 89.81 82 GLU A N 1
ATOM 620 C CA . GLU A 1 82 ? -9.946 -2.597 7.666 1.00 89.81 82 GLU A CA 1
ATOM 621 C C . GLU A 1 82 ? -11.331 -2.244 7.083 1.00 89.81 82 GLU A C 1
ATOM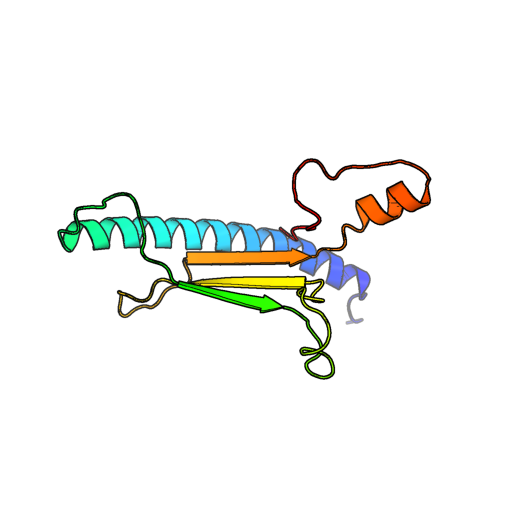 623 O O . GLU A 1 82 ? -11.441 -1.278 6.329 1.00 89.81 82 GLU A O 1
ATOM 628 N N . ASN A 1 83 ? -12.373 -3.040 7.357 1.00 84.44 83 ASN A N 1
ATOM 629 C CA . ASN A 1 83 ? -13.713 -2.844 6.764 1.00 84.44 83 ASN A CA 1
ATOM 630 C C . ASN A 1 83 ? -14.879 -2.963 7.772 1.00 84.44 83 ASN A C 1
ATOM 632 O O . ASN A 1 83 ? -16.045 -2.989 7.386 1.00 84.44 83 ASN A O 1
ATOM 636 N N . ASN A 1 84 ? -14.586 -3.049 9.067 1.00 79.00 84 ASN A N 1
ATOM 637 C CA . ASN A 1 84 ? -15.564 -3.090 10.158 1.00 79.00 84 ASN A CA 1
ATOM 638 C C . ASN A 1 84 ? -15.816 -1.694 10.752 1.00 79.00 84 ASN A C 1
ATOM 640 O O . ASN A 1 84 ? -16.868 -1.486 11.354 1.00 79.00 84 ASN A O 1
ATOM 644 N N . THR A 1 85 ? -14.899 -0.735 10.576 1.00 78.38 85 THR A N 1
ATOM 645 C CA . THR A 1 85 ? -15.121 0.676 10.926 1.00 78.38 85 THR A CA 1
ATOM 646 C C . THR A 1 85 ? -15.703 1.458 9.747 1.00 78.38 85 THR A C 1
ATOM 648 O O . THR A 1 85 ? -15.570 1.089 8.578 1.00 78.38 85 THR A O 1
ATOM 651 N N . SER A 1 86 ? -16.335 2.597 10.036 1.00 82.50 86 SER A N 1
ATOM 652 C CA . SER A 1 86 ? -16.826 3.516 9.000 1.00 82.50 86 SER A CA 1
ATOM 653 C C . SER A 1 86 ? -15.699 4.180 8.202 1.00 82.50 86 SER A C 1
ATOM 655 O O . SER A 1 86 ? -15.925 4.594 7.065 1.00 82.50 86 SER A O 1
ATOM 657 N N . ALA A 1 87 ? -14.498 4.270 8.778 1.00 85.50 87 ALA A N 1
ATOM 658 C CA . ALA A 1 87 ? -13.345 4.924 8.173 1.00 85.50 87 ALA A CA 1
ATOM 659 C C . ALA A 1 87 ? -12.666 4.074 7.087 1.00 85.50 87 ALA A C 1
ATOM 661 O O . ALA A 1 87 ? -12.002 4.638 6.218 1.00 85.50 87 ALA A O 1
ATOM 662 N N . LYS A 1 88 ? -12.844 2.744 7.119 1.00 88.00 88 LYS A N 1
ATOM 663 C CA . LYS A 1 88 ? -12.341 1.792 6.112 1.00 88.00 88 LYS A CA 1
ATOM 664 C C . LYS A 1 88 ? -10.864 1.992 5.763 1.00 88.00 88 LYS A C 1
ATOM 666 O O . LYS A 1 88 ? -10.485 2.165 4.602 1.00 88.00 88 LYS A O 1
ATOM 671 N N . GLN A 1 89 ? -10.031 2.075 6.795 1.00 90.00 89 GLN A N 1
ATOM 672 C CA . GLN A 1 89 ? -8.660 2.558 6.655 1.00 90.00 89 GLN A CA 1
ATOM 673 C C . GLN A 1 89 ? -7.745 1.522 5.994 1.00 90.00 89 GLN A C 1
ATOM 675 O O . GLN A 1 89 ? -7.853 0.320 6.242 1.00 90.00 89 GLN A O 1
ATOM 680 N N . ILE A 1 90 ? -6.783 1.997 5.200 1.00 92.12 90 ILE A N 1
ATOM 681 C CA . ILE A 1 90 ? -5.669 1.174 4.717 1.00 92.12 90 ILE A CA 1
ATOM 682 C C . ILE A 1 90 ? -4.683 0.983 5.869 1.00 92.12 90 ILE A C 1
ATOM 684 O O . ILE A 1 90 ? -4.193 1.948 6.451 1.00 92.12 90 ILE A O 1
ATOM 688 N N . VAL A 1 91 ? -4.384 -0.273 6.189 1.00 92.50 91 VAL A N 1
ATOM 689 C CA . VAL A 1 91 ? -3.535 -0.648 7.331 1.00 92.5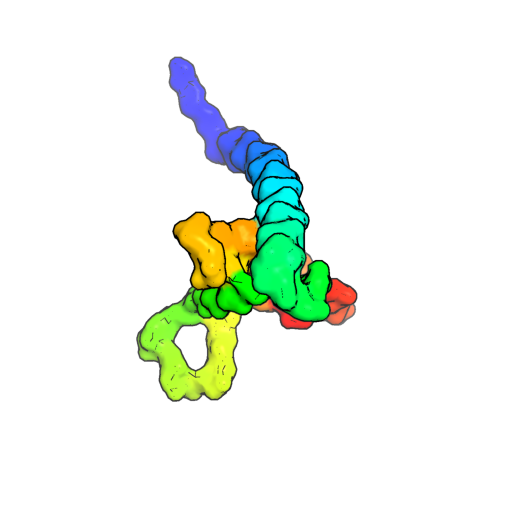0 91 VAL A CA 1
ATOM 690 C C . VAL A 1 91 ? -2.184 -1.207 6.911 1.00 92.50 91 VAL A C 1
ATOM 692 O O . VAL A 1 91 ? -1.282 -1.329 7.741 1.00 92.50 91 VAL A O 1
ATOM 695 N N . SER A 1 92 ? -2.057 -1.610 5.649 1.00 92.12 92 SER A N 1
ATOM 696 C CA . SER A 1 92 ? -0.813 -2.091 5.066 1.00 92.12 92 SER A CA 1
ATOM 697 C C . SER A 1 92 ? -0.874 -1.994 3.548 1.00 92.12 92 SER A C 1
ATOM 699 O O . SER A 1 92 ? -1.934 -2.141 2.933 1.00 92.12 92 SER A O 1
ATOM 701 N N . PHE A 1 93 ? 0.290 -1.801 2.949 1.00 91.31 93 PHE A N 1
ATOM 702 C CA . PHE A 1 93 ? 0.485 -1.825 1.514 1.00 91.31 93 PHE A CA 1
ATOM 703 C C . PHE A 1 93 ? 1.752 -2.615 1.215 1.00 91.31 93 PHE A C 1
ATOM 705 O O . PHE A 1 93 ? 2.756 -2.489 1.916 1.00 91.31 93 PHE A O 1
ATOM 712 N N . PHE A 1 94 ? 1.701 -3.448 0.187 1.00 88.81 94 PHE A N 1
ATOM 713 C CA . PHE A 1 94 ? 2.821 -4.277 -0.220 1.00 88.81 94 PHE A CA 1
ATOM 714 C C . PHE A 1 94 ? 2.986 -4.216 -1.729 1.00 88.81 94 PHE A C 1
ATOM 716 O O . PHE A 1 94 ? 2.028 -4.412 -2.476 1.00 88.81 94 PHE A O 1
ATOM 723 N N . THR A 1 95 ? 4.221 -4.016 -2.176 1.00 87.75 95 THR A N 1
ATOM 724 C CA . THR A 1 95 ? 4.589 -4.215 -3.575 1.00 87.75 95 THR A CA 1
ATOM 725 C C . THR A 1 95 ? 5.690 -5.254 -3.673 1.00 87.75 95 THR A C 1
ATOM 727 O O . THR A 1 95 ? 6.590 -5.334 -2.837 1.00 87.75 95 THR A O 1
ATOM 730 N N . GLY A 1 96 ? 5.605 -6.086 -4.701 1.00 81.50 96 GLY A N 1
ATOM 731 C CA . GLY A 1 96 ? 6.568 -7.144 -4.930 1.00 81.50 96 GLY A CA 1
ATOM 732 C C . GLY A 1 96 ? 6.806 -7.374 -6.410 1.00 81.50 96 GLY A C 1
ATOM 733 O O . GLY A 1 96 ? 5.895 -7.255 -7.223 1.00 81.50 96 GLY A O 1
ATOM 734 N N . ASN A 1 97 ? 8.033 -7.739 -6.768 1.00 77.38 97 ASN A N 1
ATOM 735 C CA . ASN A 1 97 ? 8.414 -8.101 -8.125 1.00 77.38 97 ASN A CA 1
ATOM 736 C C . ASN A 1 97 ? 9.189 -9.427 -8.173 1.00 77.38 97 ASN A C 1
ATOM 738 O O . ASN A 1 97 ? 10.280 -9.504 -7.634 1.00 77.38 97 ASN A O 1
ATOM 742 N N . LYS A 1 98 ? 8.703 -10.449 -8.884 1.00 71.00 98 LYS A N 1
ATOM 743 C CA . LYS A 1 98 ? 9.380 -11.747 -9.086 1.00 71.00 98 LYS A CA 1
ATOM 744 C C . LYS A 1 98 ? 10.774 -11.659 -9.743 1.00 71.00 98 LYS A C 1
ATOM 746 O O . LYS A 1 98 ? 11.512 -12.641 -9.786 1.00 71.00 98 LYS A O 1
ATOM 751 N N . LEU A 1 99 ? 11.133 -10.516 -10.323 1.00 72.00 99 LEU A N 1
ATOM 752 C CA . LEU A 1 99 ? 12.442 -10.261 -10.913 1.00 72.00 99 LEU A CA 1
ATOM 753 C C . LEU A 1 99 ? 13.322 -9.498 -9.923 1.00 72.00 99 LEU A C 1
ATOM 755 O O . LEU A 1 99 ? 13.182 -8.293 -9.725 1.00 72.00 99 LEU A O 1
ATOM 759 N N . CYS A 1 100 ? 14.304 -10.192 -9.350 1.00 70.50 100 CYS A N 1
ATOM 760 C CA . CYS A 1 100 ? 15.390 -9.549 -8.621 1.00 70.50 100 CYS A CA 1
ATOM 761 C C . CYS A 1 100 ? 16.506 -9.155 -9.597 1.00 70.50 100 CYS A C 1
ATOM 763 O O . CYS A 1 100 ? 17.288 -10.001 -10.027 1.00 70.50 100 CYS A O 1
ATOM 765 N N . SER A 1 101 ? 16.611 -7.864 -9.930 1.00 69.88 101 SER A N 1
ATOM 766 C CA . SER A 1 101 ? 17.643 -7.338 -10.843 1.00 69.88 101 SER A CA 1
ATOM 767 C C . SER A 1 101 ? 19.068 -7.666 -10.377 1.00 69.88 101 SER A C 1
ATOM 769 O O . SER A 1 101 ? 19.939 -7.978 -11.192 1.00 69.88 101 SER A O 1
ATOM 771 N N . VAL A 1 102 ? 19.298 -7.674 -9.061 1.00 72.31 102 VAL A N 1
ATOM 772 C CA . VAL A 1 102 ? 20.574 -8.068 -8.450 1.00 72.31 102 VAL A CA 1
ATOM 773 C C . VAL A 1 102 ? 20.866 -9.546 -8.701 1.00 72.31 102 VAL A C 1
ATOM 775 O O . VAL A 1 102 ? 21.966 -9.874 -9.147 1.00 72.31 102 VAL A O 1
ATOM 778 N N . ALA A 1 103 ? 19.889 -10.428 -8.477 1.00 71.56 103 ALA A N 1
ATOM 779 C CA . ALA A 1 103 ? 20.044 -11.856 -8.730 1.00 71.56 103 ALA A CA 1
ATOM 780 C C . ALA A 1 103 ? 20.258 -12.141 -10.218 1.00 71.56 103 ALA A C 1
ATOM 782 O O . ALA A 1 103 ? 21.161 -12.896 -10.564 1.00 71.56 103 ALA A O 1
ATOM 783 N N . THR A 1 104 ? 19.502 -11.488 -11.104 1.00 74.19 104 THR A N 1
ATOM 784 C CA . THR A 1 104 ? 19.685 -11.592 -12.559 1.00 74.19 104 THR A CA 1
ATOM 785 C C . THR A 1 104 ? 21.099 -11.182 -12.967 1.00 74.19 104 THR A C 1
ATOM 787 O O . THR A 1 104 ? 21.756 -11.902 -13.716 1.00 74.19 104 THR A O 1
ATOM 790 N N . ARG A 1 105 ? 21.618 -10.073 -12.422 1.00 77.25 105 ARG A N 1
ATOM 791 C CA . ARG A 1 105 ? 22.991 -9.618 -12.679 1.00 77.25 105 ARG A CA 1
ATOM 792 C C . ARG A 1 105 ? 24.043 -10.621 -12.198 1.00 77.25 105 ARG A C 1
ATOM 794 O O . ARG A 1 105 ? 25.036 -10.822 -12.887 1.00 77.25 105 ARG A O 1
ATOM 801 N N . LEU A 1 106 ? 23.861 -11.215 -11.019 1.00 79.06 106 LEU A N 1
ATOM 802 C CA . LEU A 1 106 ? 24.806 -12.182 -10.446 1.00 79.06 106 LEU A CA 1
ATOM 803 C C . LEU A 1 106 ? 24.777 -13.524 -11.191 1.00 79.06 106 LEU A C 1
ATOM 805 O O . LEU A 1 106 ? 25.836 -14.053 -11.518 1.00 79.06 106 LEU A O 1
ATOM 809 N N . ARG A 1 107 ? 23.589 -14.003 -11.575 1.00 79.50 107 ARG A N 1
ATOM 810 C CA . ARG A 1 107 ? 23.430 -15.187 -12.435 1.00 79.50 107 ARG A CA 1
ATOM 811 C C . ARG A 1 107 ? 24.059 -14.980 -13.810 1.00 79.50 107 ARG A C 1
ATOM 813 O O . ARG A 1 107 ? 24.736 -15.872 -14.303 1.00 79.50 107 ARG A O 1
ATOM 820 N N . GLY A 1 108 ? 23.929 -13.783 -14.389 1.00 79.56 108 GLY A N 1
ATOM 821 C CA . GLY A 1 108 ? 24.624 -13.412 -15.629 1.00 79.56 108 GLY A CA 1
ATOM 822 C C . GLY A 1 108 ? 26.155 -13.425 -15.518 1.00 79.56 108 GLY A C 1
ATOM 823 O O . GLY A 1 108 ? 26.839 -13.499 -16.532 1.00 79.56 108 GLY A O 1
ATOM 824 N N . LYS A 1 109 ? 26.701 -13.393 -14.296 1.00 87.38 109 LYS A N 1
ATOM 825 C CA . LYS A 1 109 ? 28.134 -13.561 -14.006 1.00 87.38 109 LYS A CA 1
ATOM 826 C C . LYS A 1 109 ? 28.514 -15.002 -13.631 1.00 87.38 109 LYS A C 1
ATOM 828 O O . LYS A 1 109 ? 29.638 -15.224 -13.197 1.00 87.38 109 LYS A O 1
ATOM 833 N N . GLY A 1 110 ? 27.594 -15.960 -13.756 1.00 86.50 110 GLY A N 1
ATOM 834 C CA . GLY A 1 110 ? 27.812 -17.363 -13.389 1.00 86.50 110 GLY A CA 1
ATOM 835 C C . GLY A 1 110 ? 27.762 -17.643 -11.884 1.00 86.50 110 GLY A C 1
ATOM 836 O O . GLY A 1 110 ? 28.142 -18.728 -11.460 1.00 86.50 110 GLY A O 1
ATOM 837 N N . ILE A 1 111 ? 27.310 -16.686 -11.067 1.00 80.31 111 ILE A N 1
ATOM 838 C CA . ILE A 1 111 ? 27.186 -16.869 -9.618 1.00 80.31 111 ILE A CA 1
ATOM 839 C C . ILE A 1 111 ? 25.785 -17.404 -9.321 1.00 80.31 111 ILE A C 1
ATOM 841 O O . ILE A 1 111 ? 24.787 -16.697 -9.509 1.00 80.31 111 ILE A O 1
ATOM 845 N N . GLU A 1 112 ? 25.703 -18.642 -8.834 1.00 75.25 112 GLU A N 1
ATOM 846 C CA . GLU A 1 112 ? 24.455 -19.184 -8.307 1.00 75.25 112 GLU A CA 1
ATOM 847 C C . GLU A 1 112 ? 24.093 -18.479 -6.999 1.00 75.25 112 GLU A C 1
ATOM 849 O O . GLU A 1 112 ? 24.822 -18.526 -6.010 1.00 75.25 112 GLU A O 1
ATOM 854 N N . ILE A 1 113 ? 22.952 -17.790 -7.007 1.00 69.69 113 ILE A N 1
ATOM 855 C CA . ILE A 1 113 ? 22.414 -17.102 -5.839 1.00 69.69 113 ILE A CA 1
ATOM 856 C C . ILE A 1 113 ? 20.974 -17.537 -5.581 1.00 69.69 113 ILE A C 1
ATOM 858 O O . ILE A 1 113 ? 20.086 -17.409 -6.437 1.00 69.69 113 ILE A O 1
ATOM 862 N N . ILE A 1 114 ? 20.760 -18.008 -4.356 1.00 64.00 114 ILE A N 1
ATOM 863 C CA . ILE A 1 114 ? 19.453 -18.183 -3.732 1.00 64.00 114 ILE A CA 1
ATOM 864 C C . ILE A 1 114 ? 19.201 -16.899 -2.941 1.00 64.00 114 ILE A C 1
ATOM 866 O O . ILE A 1 114 ? 19.952 -16.582 -2.021 1.00 64.00 114 ILE A O 1
ATOM 870 N N . CYS A 1 115 ? 18.208 -16.102 -3.346 1.00 60.31 115 CYS A N 1
ATOM 871 C CA . CYS A 1 115 ? 17.914 -14.835 -2.677 1.00 60.31 115 CYS A CA 1
ATOM 872 C C . CYS A 1 115 ? 17.524 -15.097 -1.211 1.00 60.31 115 CYS A C 1
ATOM 874 O O . CYS A 1 115 ? 16.514 -15.761 -0.981 1.00 60.31 115 CYS A O 1
ATOM 876 N N . PRO A 1 116 ? 18.283 -14.575 -0.229 1.00 53.47 116 PRO A N 1
ATOM 877 C CA . PRO A 1 116 ? 18.209 -15.064 1.147 1.00 53.47 116 PRO A CA 1
ATOM 878 C C . PRO A 1 116 ? 16.989 -14.578 1.941 1.00 53.47 116 PRO A C 1
ATOM 880 O O . PRO A 1 116 ? 16.796 -15.038 3.059 1.00 53.47 116 PRO A O 1
ATOM 883 N N . ILE A 1 117 ? 16.170 -13.659 1.411 1.00 48.34 117 ILE A N 1
ATOM 884 C CA . ILE A 1 117 ? 15.102 -13.015 2.206 1.00 48.34 117 ILE A CA 1
ATOM 885 C C . ILE A 1 117 ? 13.740 -12.998 1.496 1.00 48.34 117 ILE A C 1
ATOM 887 O O . ILE A 1 117 ? 12.738 -12.627 2.092 1.00 48.34 117 ILE A O 1
ATOM 891 N N . HIS A 1 118 ? 13.619 -13.453 0.247 1.00 54.72 118 HIS A N 1
ATOM 892 C CA . HIS A 1 118 ? 12.335 -13.360 -0.454 1.00 54.72 118 HIS A CA 1
ATOM 893 C C . HIS A 1 118 ? 12.221 -14.486 -1.479 1.00 54.72 118 HIS A C 1
ATOM 895 O O . HIS A 1 118 ? 13.121 -14.642 -2.304 1.00 54.72 118 HIS A O 1
ATOM 901 N N . GLY A 1 119 ? 11.124 -15.251 -1.456 1.00 43.50 119 GLY A N 1
ATOM 902 C CA . GLY A 1 119 ? 10.800 -16.305 -2.428 1.00 43.50 119 GLY A CA 1
ATOM 903 C C . GLY A 1 119 ? 10.612 -15.764 -3.850 1.00 43.50 119 GLY A C 1
ATOM 904 O O . GLY A 1 119 ? 9.501 -15.708 -4.362 1.00 43.50 119 GLY A O 1
ATOM 905 N N . GLY A 1 120 ? 11.699 -15.313 -4.475 1.00 41.12 120 GLY A N 1
ATOM 906 C CA . GLY A 1 120 ? 11.727 -14.743 -5.816 1.00 41.12 120 GLY A CA 1
ATOM 907 C C . GLY A 1 120 ? 11.340 -13.269 -5.917 1.00 41.12 120 GLY A C 1
ATOM 908 O O . GLY A 1 120 ? 11.434 -12.738 -7.008 1.00 41.12 120 GLY A O 1
ATOM 909 N N . VAL A 1 121 ? 10.944 -12.576 -4.846 1.00 41.38 121 VAL A N 1
ATOM 910 C CA . VAL A 1 121 ? 10.352 -11.230 -4.954 1.00 41.38 121 VAL A CA 1
ATOM 911 C C . VAL A 1 121 ? 11.331 -10.122 -4.524 1.00 41.38 121 VAL A C 1
ATOM 913 O O . VAL A 1 121 ? 11.698 -10.039 -3.361 1.00 41.38 121 VAL A O 1
ATOM 916 N N . ALA A 1 122 ? 11.753 -9.237 -5.428 1.00 41.69 122 ALA A N 1
ATOM 917 C CA . ALA A 1 122 ? 12.286 -7.926 -5.079 1.00 41.69 122 ALA A CA 1
ATOM 918 C C . ALA A 1 122 ? 11.161 -7.086 -4.463 1.00 41.69 122 ALA A C 1
ATOM 920 O O . ALA A 1 122 ? 10.212 -6.704 -5.149 1.00 41.69 122 ALA A O 1
ATOM 921 N N . GLN A 1 123 ? 11.257 -6.840 -3.160 1.00 37.22 123 GLN A N 1
ATOM 922 C CA . GLN A 1 123 ? 10.522 -5.759 -2.521 1.00 37.22 123 GLN A CA 1
ATOM 923 C C . GLN A 1 123 ? 11.165 -4.451 -2.981 1.00 37.22 123 GLN A C 1
ATOM 925 O O . GLN A 1 123 ? 12.359 -4.238 -2.765 1.00 37.22 123 GLN A O 1
ATOM 930 N N . GLN A 1 124 ? 10.394 -3.604 -3.661 1.00 34.47 124 GLN A N 1
ATOM 931 C CA . GLN A 1 124 ? 10.619 -2.174 -3.513 1.00 34.47 124 GLN A CA 1
ATOM 932 C C . GLN A 1 124 ? 10.003 -1.834 -2.162 1.00 34.47 124 GLN A C 1
ATOM 934 O O . GLN A 1 124 ? 8.784 -1.885 -1.996 1.00 34.47 124 GLN A O 1
ATOM 939 N N . ILE A 1 125 ? 10.908 -1.695 -1.197 1.00 38.09 125 ILE A N 1
ATOM 940 C CA . ILE A 1 125 ? 10.700 -0.895 0.001 1.00 38.09 125 ILE A CA 1
ATOM 941 C C . ILE A 1 125 ? 10.538 0.535 -0.529 1.00 38.09 125 ILE A C 1
ATOM 943 O O . ILE A 1 125 ? 11.453 0.930 -1.296 1.00 38.09 125 ILE A O 1
#